Protein AF-A0A4Q5ULE2-F1 (afdb_monomer)

pLDDT: mean 96.24, std 2.86, range [81.62, 98.62]

Sequence (67 aa):
KYDFIFAGPPYALTNIDDIPKLIFEKGLLNEGGWFILEHTPRNNYQSFPHYLREKNYGTTVFTIFEF

Nearest PDB structures (foldseek):
  2ift-assembly2_B  TM=8.087E-01  e=7.426E-04  Haemophilus influenzae
  2ift-assembly1_A  TM=8.108E-01  e=9.776E-04  Haemophilus influenzae
  2fhp-assembly2_B  TM=7.460E-01  e=3.487E-04  Enterococcus faecalis V583
  2fpo-assembly6_F  TM=7.762E-01  e=1.944E-03  Escherichia coli K-12
  1o9g-assembly1_A  TM=6.431E-01  e=9.777E-02  Streptomyces viridochromogenes

Solvent-accessible surface area (backbone atoms only — not comparable to full-atom values): 4001 Å² total; per-residue (Å²): 111,34,59,66,46,80,44,76,66,66,89,82,53,87,63,58,80,48,52,66,53,52,40,61,74,67,53,38,58,35,82,83,14,43,38,36,41,46,46,42,82,90,63,84,56,85,86,43,86,49,51,71,53,71,51,78,67,83,70,43,29,39,40,35,31,43,100

Foldseek 3Di:
DDLEAEDEDDQPPPVLVCVVVCCVVVVVHDANGKYKYKYFPVDDCPVPPQFDDWDDDDGIIITIGHD

Radius of gyration: 11.19 Å; Cα contacts (8 Å, |Δi|>4): 108; chains: 1; bounding box: 30×21×27 Å

Structure (mmCIF, N/CA/C/O backbone):
data_AF-A0A4Q5ULE2-F1
#
_entry.id   AF-A0A4Q5ULE2-F1
#
loop_
_atom_site.group_PDB
_atom_site.id
_atom_site.type_symbol
_atom_site.label_atom_id
_atom_site.label_alt_id
_atom_site.label_comp_id
_atom_site.label_asym_id
_atom_site.label_entity_id
_atom_site.label_seq_id
_atom_site.pdbx_PDB_ins_code
_atom_site.Cartn_x
_atom_site.Cartn_y
_atom_site.Cartn_z
_atom_site.occupancy
_atom_site.B_iso_or_equiv
_atom_site.auth_seq_id
_atom_site.auth_comp_id
_atom_site.auth_asym_id
_atom_site.auth_atom_id
_atom_site.pdbx_PDB_model_num
ATOM 1 N N . LYS A 1 1 ? -12.201 -7.324 10.927 1.00 91.38 1 LYS A N 1
ATOM 2 C CA . LYS A 1 1 ? -11.378 -6.104 11.041 1.00 91.38 1 LYS A CA 1
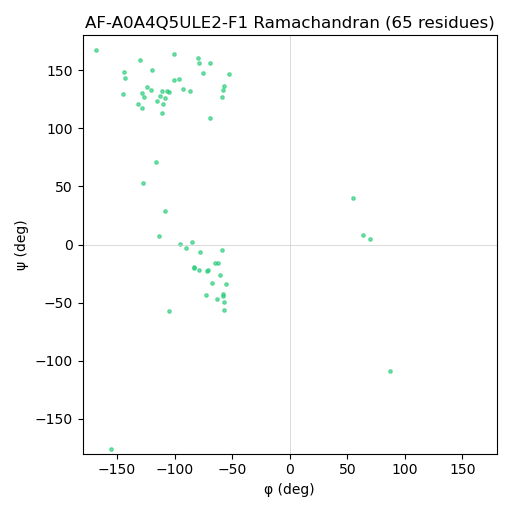ATOM 3 C C . LYS A 1 1 ? -10.031 -6.473 11.636 1.00 91.38 1 LYS A C 1
ATOM 5 O O . LYS A 1 1 ? -9.979 -7.497 12.315 1.00 91.38 1 LYS A O 1
ATOM 10 N N . TYR A 1 2 ? -8.994 -5.684 11.376 1.00 98.00 2 TYR A N 1
ATOM 11 C CA . TYR A 1 2 ? -7.612 -5.980 11.746 1.00 98.00 2 TYR A CA 1
ATOM 12 C C . TYR A 1 2 ? -6.872 -4.700 12.146 1.00 98.00 2 TYR A C 1
ATOM 14 O O . TYR A 1 2 ? -7.135 -3.640 11.583 1.00 98.00 2 TYR A O 1
ATOM 22 N N . ASP A 1 3 ? -5.918 -4.816 13.069 1.00 97.94 3 ASP A N 1
ATOM 23 C CA . ASP A 1 3 ? -5.018 -3.716 13.456 1.00 97.94 3 ASP A CA 1
ATOM 24 C C . ASP A 1 3 ? -3.830 -3.582 12.496 1.00 97.94 3 ASP A C 1
ATOM 26 O O . ASP A 1 3 ? -3.182 -2.543 12.412 1.00 97.94 3 ASP A O 1
ATOM 30 N N . PHE A 1 4 ? -3.540 -4.647 11.751 1.00 98.06 4 PHE A N 1
ATOM 31 C CA . PHE A 1 4 ? -2.450 -4.691 10.795 1.00 98.06 4 PHE A CA 1
ATOM 32 C C . PHE A 1 4 ? -2.837 -5.539 9.585 1.00 98.06 4 PHE A C 1
ATOM 34 O O . PHE A 1 4 ? -3.282 -6.680 9.733 1.00 98.06 4 PHE A O 1
ATOM 41 N N . ILE A 1 5 ? -2.648 -4.993 8.387 1.00 98.44 5 ILE A N 1
ATOM 42 C CA . ILE A 1 5 ? -2.842 -5.684 7.111 1.00 98.44 5 ILE A CA 1
ATOM 43 C C . ILE A 1 5 ? -1.575 -5.487 6.279 1.00 98.44 5 ILE A C 1
ATOM 45 O O . ILE A 1 5 ? -1.116 -4.364 6.094 1.00 98.44 5 ILE A O 1
ATOM 49 N N . PHE A 1 6 ? -1.028 -6.569 5.735 1.00 98.44 6 PHE A N 1
ATOM 50 C CA . PHE A 1 6 ? 0.060 -6.518 4.760 1.00 98.44 6 PHE A CA 1
ATOM 51 C C . PHE A 1 6 ? -0.391 -7.191 3.464 1.00 98.44 6 PHE A C 1
ATOM 53 O O . PHE A 1 6 ? -0.934 -8.297 3.502 1.00 98.44 6 PHE A O 1
ATOM 60 N N . ALA A 1 7 ? -0.151 -6.544 2.326 1.00 97.81 7 ALA A N 1
ATOM 61 C CA . ALA A 1 7 ? -0.402 -7.104 1.005 1.00 97.81 7 ALA A CA 1
ATOM 62 C C . ALA A 1 7 ? 0.851 -6.985 0.129 1.00 97.81 7 ALA A C 1
ATOM 64 O O . ALA A 1 7 ? 1.276 -5.882 -0.203 1.00 97.81 7 ALA A O 1
ATOM 65 N N . GLY A 1 8 ? 1.393 -8.133 -0.282 1.00 96.44 8 GLY A N 1
ATOM 66 C CA . GLY A 1 8 ? 2.437 -8.247 -1.305 1.00 96.44 8 GLY A CA 1
ATOM 67 C C . GLY A 1 8 ? 1.923 -9.014 -2.523 1.00 96.44 8 GLY A C 1
ATOM 68 O O . GLY A 1 8 ? 2.265 -10.187 -2.688 1.00 96.44 8 GLY A O 1
ATOM 69 N N . PRO A 1 9 ? 1.020 -8.425 -3.328 1.00 95.06 9 PRO A N 1
ATOM 70 C CA . PRO A 1 9 ? 0.462 -9.097 -4.494 1.00 95.06 9 PRO A CA 1
ATOM 71 C C . PRO A 1 9 ? 1.523 -9.287 -5.594 1.00 95.06 9 PRO A C 1
ATOM 73 O O . PRO A 1 9 ? 2.477 -8.512 -5.683 1.00 95.06 9 PRO A O 1
ATOM 76 N N . PRO A 1 10 ? 1.348 -10.266 -6.500 1.00 93.25 10 PRO A N 1
ATOM 77 C CA . PRO A 1 10 ? 2.199 -10.387 -7.680 1.00 93.25 10 PRO A CA 1
ATOM 78 C C . PRO A 1 10 ? 2.174 -9.101 -8.520 1.00 93.25 10 PRO A C 1
ATOM 80 O O . PRO A 1 10 ? 1.099 -8.583 -8.816 1.00 93.25 10 PRO A O 1
ATOM 83 N N . TYR A 1 11 ? 3.329 -8.629 -9.000 1.00 81.62 11 TYR A N 1
ATOM 84 C CA . TYR A 1 11 ? 3.413 -7.382 -9.784 1.00 81.62 11 TYR A CA 1
ATOM 85 C C . TYR A 1 11 ? 2.641 -7.407 -11.115 1.00 81.62 11 TYR A C 1
ATOM 87 O O . TYR A 1 11 ? 2.393 -6.358 -11.702 1.00 81.62 11 TYR A O 1
ATOM 95 N N . ALA A 1 12 ? 2.257 -8.589 -11.605 1.00 87.94 12 ALA A N 1
ATOM 96 C CA . ALA A 1 12 ? 1.418 -8.743 -12.793 1.00 87.94 12 ALA A CA 1
ATOM 97 C C . ALA A 1 12 ? -0.079 -8.473 -12.530 1.00 87.94 12 ALA A C 1
ATOM 99 O O . ALA A 1 12 ? -0.869 -8.477 -13.474 1.00 87.94 12 ALA A O 1
ATOM 100 N N . LEU A 1 13 ? -0.486 -8.266 -11.272 1.00 93.12 13 LEU A N 1
ATOM 101 C CA . LEU A 1 13 ? -1.873 -7.994 -10.910 1.00 93.12 13 LEU A CA 1
ATOM 102 C C . LEU A 1 13 ? -2.296 -6.607 -11.420 1.00 93.12 13 LEU A C 1
ATOM 104 O O . LEU A 1 13 ? -1.879 -5.578 -10.894 1.00 93.12 13 LEU A O 1
ATOM 108 N N . THR A 1 14 ? -3.149 -6.580 -12.443 1.00 92.31 14 THR A N 1
ATOM 109 C CA . THR A 1 14 ? -3.544 -5.346 -13.146 1.00 92.31 14 THR A CA 1
ATOM 110 C C . THR A 1 14 ? -4.440 -4.423 -12.326 1.00 92.31 14 THR A C 1
ATOM 112 O O . THR A 1 14 ? -4.513 -3.236 -12.615 1.00 92.31 14 THR A O 1
ATOM 115 N N . ASN A 1 15 ? -5.131 -4.955 -11.320 1.00 95.19 15 ASN A N 1
ATOM 116 C CA . ASN A 1 15 ? -6.067 -4.229 -10.462 1.00 95.19 15 ASN A CA 1
ATOM 117 C C . ASN A 1 15 ? -5.518 -4.022 -9.040 1.00 95.19 15 ASN A C 1
ATOM 119 O O . ASN A 1 15 ? -6.278 -3.958 -8.076 1.00 95.19 15 ASN A O 1
ATOM 123 N N . ILE A 1 16 ? -4.192 -3.935 -8.892 1.00 96.31 16 ILE A N 1
ATOM 124 C CA . ILE A 1 16 ? -3.537 -3.692 -7.598 1.00 96.31 16 ILE A CA 1
ATOM 125 C C . ILE A 1 16 ? -4.058 -2.420 -6.904 1.00 96.31 16 ILE A C 1
ATOM 127 O O . ILE A 1 16 ? -4.229 -2.415 -5.686 1.00 96.31 16 ILE A O 1
ATOM 131 N N . ASP A 1 17 ? -4.417 -1.394 -7.680 1.00 95.25 17 ASP A N 1
ATOM 132 C CA . ASP A 1 17 ? -4.956 -0.126 -7.180 1.00 95.25 17 ASP A CA 1
ATOM 133 C C . ASP A 1 17 ? -6.323 -0.276 -6.484 1.00 95.25 17 ASP A C 1
ATOM 135 O O . ASP A 1 17 ? -6.755 0.624 -5.761 1.00 95.25 17 ASP A O 1
ATOM 139 N N . ASP A 1 18 ? -7.022 -1.396 -6.676 1.00 97.00 18 ASP A N 1
ATOM 140 C CA . ASP A 1 18 ? -8.302 -1.655 -6.013 1.00 97.00 18 ASP A CA 1
ATOM 141 C C . ASP A 1 18 ? -8.128 -2.207 -4.596 1.00 97.00 18 ASP A C 1
ATOM 143 O O . ASP A 1 18 ? -9.041 -2.087 -3.783 1.00 97.00 18 ASP A O 1
ATOM 147 N N . ILE A 1 19 ? -6.957 -2.754 -4.258 1.00 97.31 19 ILE A N 1
ATOM 148 C CA . ILE A 1 19 ? -6.670 -3.289 -2.920 1.00 97.31 19 ILE A CA 1
ATOM 149 C C . ILE A 1 19 ? -6.872 -2.231 -1.823 1.00 97.31 19 ILE A C 1
ATOM 151 O O . ILE A 1 19 ? -7.677 -2.492 -0.924 1.00 97.31 19 ILE A O 1
ATOM 155 N N . PRO A 1 20 ? -6.216 -1.046 -1.861 1.00 97.12 20 PRO A N 1
ATOM 156 C CA . PRO A 1 20 ? -6.444 -0.019 -0.847 1.00 97.12 20 PRO A CA 1
ATOM 157 C C . PRO A 1 20 ? -7.919 0.391 -0.796 1.00 97.12 20 PRO A C 1
ATOM 159 O O . PRO A 1 20 ? -8.499 0.434 0.286 1.00 97.12 20 PRO A O 1
ATOM 162 N N . LYS A 1 21 ? -8.562 0.599 -1.955 1.00 96.69 21 LYS A N 1
ATOM 163 C CA . LYS A 1 21 ? -9.977 1.003 -2.030 1.00 96.69 21 LYS A CA 1
ATOM 164 C C . LYS A 1 21 ? -10.887 0.002 -1.316 1.00 96.69 21 LYS A C 1
ATOM 166 O O . LYS A 1 21 ? -11.672 0.397 -0.462 1.00 96.69 21 LYS A O 1
ATOM 171 N N . LEU A 1 22 ? -10.735 -1.289 -1.614 1.00 97.69 22 LEU A N 1
ATOM 172 C CA . LEU A 1 22 ? -11.560 -2.358 -1.050 1.00 97.69 22 LEU A CA 1
ATOM 173 C C . LEU A 1 22 ? -11.331 -2.552 0.452 1.00 97.69 22 LEU A C 1
ATOM 175 O O . LEU A 1 22 ? -12.273 -2.906 1.161 1.00 97.69 22 LEU A O 1
ATOM 179 N N . ILE A 1 23 ? -10.110 -2.334 0.951 1.00 97.38 23 ILE A N 1
ATOM 180 C CA . ILE A 1 23 ? -9.811 -2.417 2.389 1.00 97.38 23 ILE A CA 1
ATOM 181 C C . ILE A 1 23 ? -10.593 -1.353 3.163 1.00 97.38 23 ILE A C 1
ATOM 183 O O . ILE A 1 23 ? -11.233 -1.687 4.167 1.00 97.38 23 ILE A O 1
ATOM 187 N N . PHE A 1 24 ? -10.580 -0.108 2.678 1.00 96.06 24 PHE A N 1
ATOM 188 C CA . PHE A 1 24 ? -11.301 0.999 3.308 1.00 96.06 24 PHE A CA 1
ATOM 189 C C . PHE A 1 24 ? -12.816 0.891 3.098 1.00 96.06 24 PHE A C 1
ATOM 191 O O . PHE A 1 24 ? -13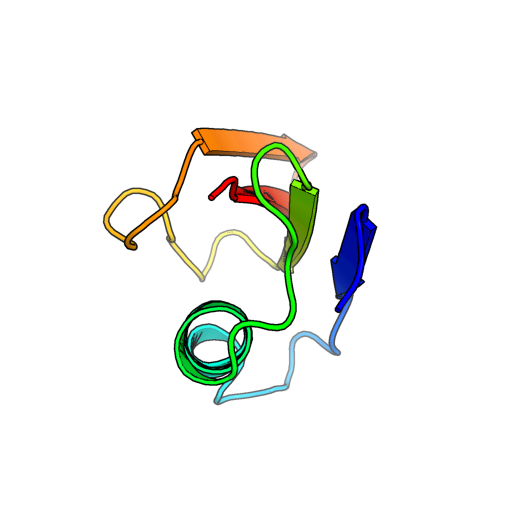.565 1.011 4.066 1.00 96.06 24 PHE A O 1
ATOM 198 N N . GLU A 1 25 ? -13.276 0.555 1.888 1.00 96.81 25 GLU A N 1
ATOM 199 C CA . GLU A 1 25 ? -14.701 0.363 1.567 1.00 96.81 25 GLU A CA 1
ATOM 200 C C . GLU A 1 25 ? -15.350 -0.715 2.447 1.00 96.81 25 GLU A C 1
ATOM 202 O O . GLU A 1 25 ? -16.454 -0.536 2.958 1.00 96.81 25 GLU A O 1
ATOM 207 N N . LYS A 1 26 ? -14.652 -1.834 2.671 1.00 97.25 26 LYS A N 1
ATOM 208 C CA . LYS A 1 26 ? -15.154 -2.941 3.499 1.00 97.25 26 LYS A CA 1
ATOM 209 C C . LYS A 1 26 ? -14.892 -2.744 4.995 1.00 97.25 26 LYS A C 1
ATOM 211 O O . LYS A 1 26 ? -15.205 -3.641 5.781 1.00 97.25 26 LYS A O 1
ATOM 216 N N . GLY A 1 27 ? -14.303 -1.614 5.397 1.00 96.50 27 GLY A N 1
ATOM 217 C CA . GLY A 1 27 ? -13.981 -1.304 6.790 1.00 96.50 27 GLY A CA 1
ATOM 218 C C . GLY A 1 27 ? -13.118 -2.380 7.451 1.00 96.50 27 GLY A C 1
ATOM 219 O O . GLY A 1 27 ? -13.388 -2.767 8.589 1.00 96.50 27 GLY A O 1
ATOM 220 N N . LEU A 1 28 ? -12.141 -2.932 6.719 1.00 97.62 28 LEU A N 1
ATOM 221 C CA . LEU A 1 28 ? -11.343 -4.073 7.184 1.00 97.62 28 LEU A CA 1
ATOM 222 C C . LEU A 1 28 ? -10.248 -3.681 8.175 1.00 97.62 28 LEU A C 1
ATOM 224 O O . LEU A 1 28 ? -9.811 -4.542 8.937 1.00 97.62 28 LEU A O 1
ATOM 228 N N . LEU A 1 29 ? -9.829 -2.421 8.184 1.00 97.88 29 LEU A N 1
ATOM 229 C CA . LEU A 1 29 ? -8.815 -1.890 9.088 1.00 97.88 29 LEU A CA 1
ATOM 230 C C . LEU A 1 29 ? -9.493 -1.217 10.302 1.00 97.88 29 LEU A C 1
ATOM 232 O O . LEU A 1 29 ? -10.578 -0.649 10.179 1.00 97.88 29 LEU A O 1
ATOM 236 N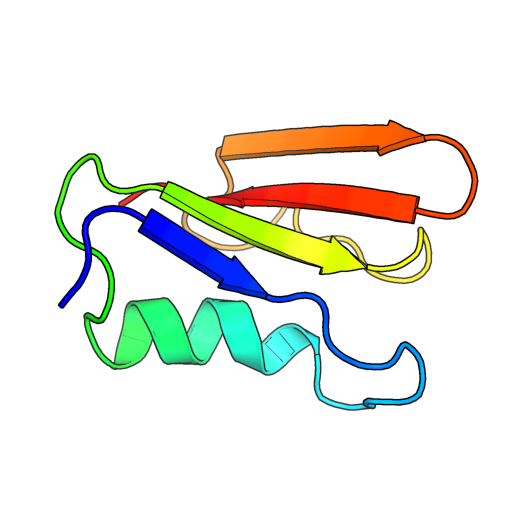 N . ASN A 1 30 ? -8.918 -1.363 11.493 1.00 97.62 30 ASN A N 1
ATOM 237 C CA . ASN A 1 30 ? -9.362 -0.647 12.694 1.00 97.62 30 ASN A CA 1
ATOM 238 C C . ASN A 1 30 ? -8.821 0.797 12.697 1.00 97.62 30 ASN A C 1
ATOM 240 O O . ASN A 1 30 ? -7.835 1.085 12.021 1.00 97.62 30 ASN A O 1
ATOM 244 N N . GLU A 1 31 ? -9.438 1.692 13.476 1.00 95.06 31 GLU A N 1
ATOM 245 C CA . GLU A 1 31 ? -8.876 3.027 13.747 1.00 95.06 31 GLU A CA 1
ATOM 246 C C . GLU A 1 31 ? -7.481 2.893 14.377 1.00 95.06 31 GLU A C 1
ATOM 248 O O . GLU A 1 31 ? -7.284 2.075 15.279 1.00 95.06 31 GLU A O 1
ATOM 253 N N . GLY A 1 32 ? -6.503 3.652 13.872 1.00 93.56 32 GLY A N 1
ATOM 254 C CA . GLY A 1 32 ? -5.093 3.530 14.273 1.00 93.56 32 GLY A CA 1
ATOM 255 C C . GLY A 1 32 ? -4.395 2.240 13.813 1.00 93.56 32 GLY A C 1
ATOM 256 O O . GLY A 1 32 ? -3.245 2.000 14.182 1.00 93.56 32 GLY A O 1
ATOM 257 N N . GLY A 1 33 ? -5.070 1.395 13.026 1.00 97.19 33 GLY A N 1
ATOM 258 C CA . GLY A 1 33 ? -4.464 0.236 12.384 1.00 97.19 33 GLY A CA 1
ATOM 259 C C . GLY A 1 33 ? -3.666 0.626 11.141 1.00 97.19 33 GLY A C 1
ATOM 260 O O . GLY A 1 33 ? -3.946 1.639 10.501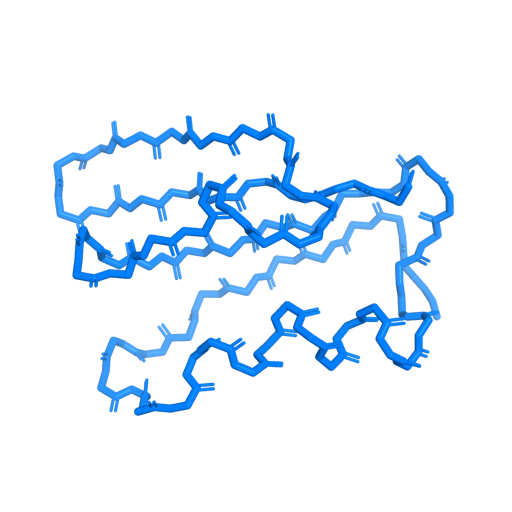 1.00 97.19 33 GLY A O 1
ATOM 261 N N . TRP A 1 34 ? -2.693 -0.205 10.758 1.00 98.12 34 TRP A N 1
ATOM 262 C CA . TRP A 1 34 ? -1.867 0.023 9.566 1.00 98.12 34 TRP A CA 1
ATOM 263 C C . TRP A 1 34 ? -2.142 -0.977 8.451 1.00 98.12 34 TRP A C 1
ATOM 265 O O . TRP A 1 34 ? -2.114 -2.192 8.653 1.00 98.12 34 TRP A O 1
ATOM 275 N N . PHE A 1 35 ? -2.315 -0.456 7.242 1.00 98.62 35 PHE A N 1
ATOM 276 C CA . PHE A 1 35 ? -2.278 -1.242 6.018 1.00 98.62 35 PHE A CA 1
ATOM 277 C C . PHE A 1 35 ? -0.993 -0.935 5.241 1.00 98.62 35 PHE A C 1
ATOM 279 O O . PHE A 1 35 ? -0.703 0.220 4.947 1.00 98.62 35 PHE A O 1
ATOM 286 N N . ILE A 1 36 ? -0.223 -1.968 4.900 1.00 98.56 36 ILE A N 1
ATOM 287 C CA . ILE A 1 36 ? 0.999 -1.862 4.100 1.00 98.56 36 ILE A CA 1
ATOM 288 C C . ILE A 1 36 ? 0.803 -2.588 2.768 1.00 98.56 36 ILE A C 1
ATOM 290 O O . ILE A 1 36 ? 0.524 -3.789 2.747 1.00 98.56 36 ILE A O 1
ATOM 294 N N . LEU A 1 37 ? 1.003 -1.867 1.666 1.00 98.44 37 LEU A N 1
ATOM 295 C CA . LEU A 1 37 ? 0.993 -2.401 0.307 1.00 98.44 37 LEU A CA 1
ATOM 296 C C . LEU A 1 37 ? 2.407 -2.391 -0.272 1.00 98.44 37 LEU A C 1
ATOM 298 O O . LEU A 1 37 ? 3.012 -1.328 -0.405 1.00 98.44 37 LEU A O 1
ATOM 302 N N . GLU A 1 38 ? 2.912 -3.561 -0.647 1.00 98.38 38 GLU A N 1
ATOM 303 C CA . GLU A 1 38 ? 4.125 -3.693 -1.451 1.00 98.38 38 GLU A CA 1
ATOM 304 C C . GLU A 1 38 ? 3.783 -3.606 -2.945 1.00 98.38 38 GLU A C 1
ATOM 306 O O . GLU A 1 38 ? 2.873 -4.279 -3.433 1.00 98.38 38 GLU A O 1
ATOM 311 N N . HIS A 1 39 ? 4.523 -2.787 -3.689 1.00 97.06 39 HIS A N 1
ATOM 312 C CA . HIS A 1 39 ? 4.355 -2.607 -5.128 1.00 97.06 39 HIS A CA 1
ATOM 313 C C . HIS A 1 39 ? 5.653 -2.126 -5.795 1.00 97.06 39 HIS A C 1
ATOM 315 O O . HIS A 1 39 ? 6.702 -1.999 -5.164 1.00 97.06 39 HIS A O 1
ATOM 321 N N . THR A 1 40 ? 5.582 -1.847 -7.097 1.00 95.75 40 THR A N 1
ATOM 322 C CA . THR A 1 40 ? 6.700 -1.280 -7.868 1.00 95.75 40 THR A CA 1
ATOM 323 C C . THR A 1 40 ? 6.529 0.231 -8.068 1.00 95.75 40 THR A C 1
ATOM 325 O O . THR A 1 40 ? 5.400 0.720 -7.984 1.00 95.75 40 THR A O 1
ATOM 328 N N . PRO A 1 41 ? 7.583 0.981 -8.452 1.00 95.75 41 PRO A N 1
ATOM 329 C CA . PRO A 1 41 ? 7.486 2.413 -8.768 1.00 95.75 41 PRO A CA 1
ATOM 330 C C . PRO A 1 41 ? 6.512 2.797 -9.899 1.00 95.75 41 PRO A C 1
ATOM 332 O O . PRO A 1 41 ? 6.343 3.979 -10.176 1.00 95.75 41 PRO A O 1
ATOM 335 N N . ARG A 1 42 ? 5.896 1.826 -10.590 1.00 94.19 42 ARG A N 1
ATOM 336 C CA . ARG A 1 42 ? 4.856 2.083 -11.600 1.00 94.19 42 ARG A CA 1
ATOM 337 C C . ARG A 1 42 ? 3.529 2.535 -10.986 1.00 94.19 42 ARG A C 1
ATOM 339 O O . ARG A 1 42 ? 2.740 3.157 -11.687 1.00 94.19 42 ARG A O 1
ATOM 346 N N . ASN A 1 43 ? 3.286 2.214 -9.716 1.00 94.44 43 ASN A N 1
ATOM 347 C CA . ASN A 1 43 ? 2.092 2.623 -8.982 1.00 94.44 43 ASN A CA 1
ATOM 348 C C . ASN A 1 43 ? 2.425 3.814 -8.077 1.00 94.44 43 ASN A C 1
ATOM 350 O O . ASN A 1 43 ? 3.502 3.854 -7.482 1.00 94.44 43 ASN A O 1
ATOM 354 N N . ASN A 1 44 ? 1.493 4.762 -7.963 1.00 95.25 44 ASN A N 1
ATOM 355 C CA . ASN A 1 44 ? 1.616 5.931 -7.097 1.00 95.25 44 ASN A CA 1
ATOM 356 C C . ASN A 1 44 ? 0.330 6.102 -6.284 1.00 95.25 44 ASN A C 1
ATOM 358 O O . ASN A 1 44 ? -0.745 6.289 -6.853 1.00 95.25 44 ASN A O 1
ATOM 362 N N . TYR A 1 45 ? 0.469 6.067 -4.961 1.00 97.38 45 TYR A N 1
ATOM 363 C CA . TYR A 1 45 ? -0.641 6.145 -4.015 1.00 97.38 45 TYR A CA 1
ATOM 364 C C . TYR A 1 45 ? -0.628 7.422 -3.169 1.00 97.38 45 TYR A C 1
ATOM 366 O O . TYR A 1 45 ? -1.447 7.555 -2.268 1.00 97.38 45 TYR A O 1
ATOM 374 N N . GLN A 1 46 ? 0.255 8.385 -3.449 1.00 97.00 46 GLN A N 1
ATOM 375 C CA . GLN A 1 46 ? 0.368 9.616 -2.654 1.00 97.00 46 GLN A CA 1
ATOM 376 C C . GLN A 1 46 ? -0.921 10.455 -2.647 1.00 97.00 46 GLN A C 1
ATOM 378 O O . GLN A 1 46 ? -1.166 11.208 -1.710 1.00 97.00 46 GLN A O 1
ATOM 383 N N . SER A 1 47 ? -1.749 10.331 -3.689 1.00 96.19 47 SER A N 1
ATOM 384 C CA . SER A 1 47 ? -3.054 10.993 -3.796 1.00 96.19 47 SER A CA 1
ATOM 385 C C . SER A 1 47 ? -4.231 10.121 -3.347 1.00 96.19 47 SER A C 1
ATOM 387 O O . SER A 1 47 ? -5.378 10.562 -3.437 1.00 96.19 47 SER A O 1
ATOM 389 N N . PHE A 1 48 ? -3.986 8.885 -2.899 1.00 96.75 48 PHE A N 1
ATOM 390 C CA . PHE A 1 48 ? -5.057 8.006 -2.439 1.00 96.75 48 PHE A CA 1
ATOM 391 C C . PHE A 1 48 ? -5.549 8.445 -1.053 1.00 96.75 48 PHE A C 1
ATOM 393 O O . PHE A 1 48 ? -4.755 8.914 -0.232 1.00 96.75 48 PHE A O 1
ATOM 400 N N . PRO A 1 49 ? -6.848 8.258 -0.752 1.00 95.19 49 PRO A N 1
ATOM 401 C CA . PRO A 1 49 ? -7.356 8.404 0.605 1.00 95.19 49 PRO A CA 1
ATOM 402 C C . PRO A 1 49 ? -6.547 7.557 1.588 1.00 95.19 49 PRO A C 1
ATOM 404 O O . PR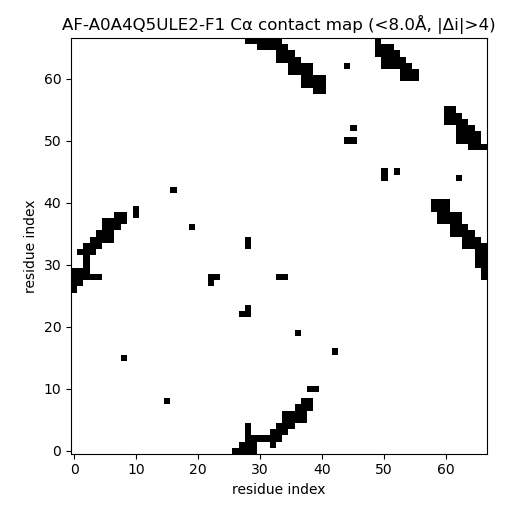O A 1 49 ? -6.095 6.466 1.235 1.00 95.19 49 PRO A O 1
ATOM 407 N N . HIS A 1 50 ? -6.399 8.053 2.817 1.00 96.50 50 HIS A N 1
ATOM 408 C CA . HIS A 1 50 ? -5.720 7.351 3.912 1.00 96.50 50 HIS A CA 1
ATOM 409 C C . HIS A 1 50 ? -4.221 7.087 3.687 1.00 96.50 50 HIS A 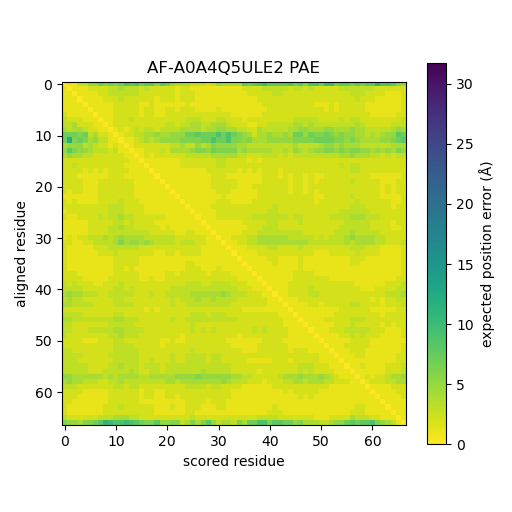C 1
ATOM 411 O O . HIS A 1 50 ? -3.602 6.385 4.484 1.00 96.50 50 HIS A O 1
ATOM 417 N N . TYR A 1 51 ? -3.612 7.638 2.628 1.00 98.19 51 TYR A N 1
ATOM 418 C CA . TYR A 1 51 ? -2.162 7.605 2.447 1.00 98.19 51 TYR A CA 1
ATOM 419 C C . TYR A 1 51 ? -1.466 8.289 3.629 1.00 98.19 51 TYR A C 1
ATOM 421 O O . TYR A 1 51 ? -1.752 9.447 3.940 1.00 98.19 51 TYR A O 1
ATOM 429 N N . LEU A 1 52 ? -0.518 7.586 4.250 1.00 97.88 52 LEU A N 1
ATOM 430 C CA . LEU A 1 52 ? 0.303 8.127 5.330 1.00 97.88 52 LEU A CA 1
ATOM 431 C C . LEU A 1 52 ? 1.716 8.456 4.838 1.00 97.88 52 LEU A C 1
ATOM 433 O O . LEU A 1 52 ? 2.200 9.576 5.000 1.00 97.88 52 LEU A O 1
ATOM 437 N N . ARG A 1 53 ? 2.413 7.459 4.282 1.00 98.06 53 ARG A N 1
ATOM 438 C CA . ARG A 1 53 ? 3.795 7.581 3.785 1.00 98.06 53 ARG A CA 1
ATOM 439 C C . ARG A 1 53 ? 4.197 6.365 2.963 1.00 98.06 53 ARG A C 1
ATOM 441 O O . ARG A 1 53 ? 3.583 5.310 3.077 1.00 98.06 53 ARG A O 1
ATOM 448 N N . GLU A 1 54 ? 5.313 6.461 2.252 1.00 98.19 54 GLU A N 1
ATOM 449 C CA . GLU A 1 54 ? 5.935 5.323 1.576 1.00 98.19 54 GLU A CA 1
ATOM 450 C C . GLU A 1 54 ? 7.433 5.197 1.876 1.00 98.19 54 GLU A C 1
ATOM 452 O O . GLU A 1 54 ? 8.098 6.153 2.284 1.00 98.19 54 GLU A O 1
ATOM 457 N N . LYS A 1 55 ? 7.966 3.989 1.686 1.00 98.00 55 LYS A N 1
ATOM 458 C CA . LYS A 1 55 ? 9.403 3.704 1.715 1.00 98.00 55 LYS A CA 1
ATOM 459 C C . LYS A 1 55 ? 9.812 2.990 0.434 1.00 98.00 55 LYS A C 1
ATOM 461 O O . LYS A 1 55 ? 9.236 1.962 0.088 1.00 98.00 55 LYS A O 1
ATOM 466 N N . ASN A 1 56 ? 10.826 3.524 -0.239 1.00 97.69 56 ASN A N 1
ATOM 467 C CA . ASN A 1 56 ? 11.353 2.991 -1.491 1.00 97.69 56 ASN A CA 1
ATOM 468 C C . ASN A 1 56 ? 12.696 2.280 -1.252 1.00 97.69 56 ASN A C 1
ATOM 470 O O . ASN A 1 56 ? 13.598 2.839 -0.626 1.00 97.69 56 ASN A O 1
ATOM 474 N N . TYR A 1 57 ? 12.814 1.061 -1.778 1.00 97.06 57 TYR A N 1
ATOM 475 C CA . TYR A 1 57 ? 14.004 0.215 -1.738 1.00 97.06 57 TYR A CA 1
ATOM 476 C C . TYR A 1 57 ? 14.374 -0.270 -3.154 1.00 97.06 57 TYR A C 1
ATOM 478 O O . TYR A 1 57 ? 14.500 -1.465 -3.417 1.00 97.06 57 TYR A O 1
ATOM 486 N N . GLY A 1 58 ? 14.518 0.661 -4.099 1.00 96.00 58 GLY A N 1
ATOM 487 C CA . GLY A 1 58 ? 14.843 0.372 -5.496 1.00 96.00 58 GLY A CA 1
ATOM 488 C C . GLY A 1 58 ? 13.588 0.091 -6.320 1.00 96.00 58 GLY A C 1
ATOM 489 O O . GLY A 1 58 ? 12.8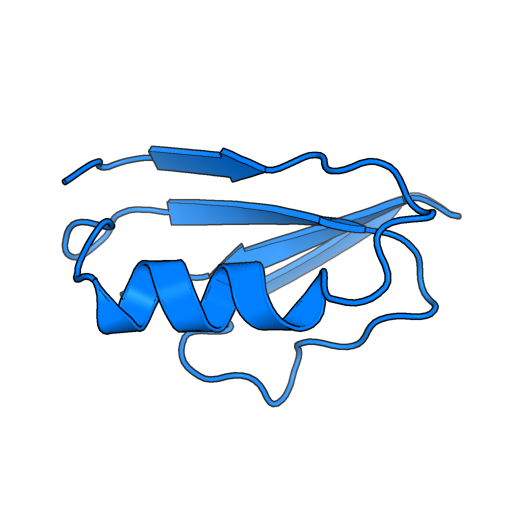19 1.001 -6.622 1.00 96.00 58 GLY A O 1
ATOM 490 N N . THR A 1 59 ? 13.383 -1.166 -6.721 1.00 95.50 59 THR A N 1
ATOM 491 C CA . THR A 1 59 ? 12.192 -1.577 -7.489 1.00 95.50 59 THR A CA 1
ATOM 492 C C . THR A 1 59 ? 11.024 -2.018 -6.613 1.00 95.50 59 THR A C 1
ATOM 494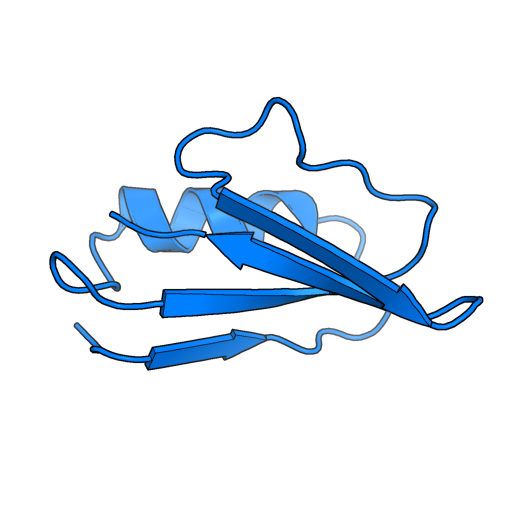 O O . THR A 1 59 ? 9.959 -2.317 -7.149 1.00 95.50 59 THR A O 1
ATOM 497 N N . THR A 1 60 ? 11.214 -2.042 -5.294 1.00 96.44 60 THR A N 1
ATOM 498 C CA . THR A 1 60 ? 10.186 -2.382 -4.309 1.00 96.44 60 THR A CA 1
ATOM 499 C C . THR A 1 60 ? 9.845 -1.144 -3.488 1.00 96.44 60 THR A C 1
ATOM 501 O O . THR A 1 60 ? 10.728 -0.485 -2.933 1.00 96.44 60 THR A O 1
ATOM 504 N N . VAL A 1 61 ? 8.558 -0.827 -3.412 1.00 98.00 61 VAL A N 1
ATOM 505 C CA . VAL A 1 61 ? 7.999 0.300 -2.665 1.00 98.00 61 VAL A CA 1
ATOM 506 C C . VAL A 1 61 ? 6.957 -0.241 -1.697 1.00 98.00 61 VAL A C 1
ATOM 508 O O . VAL A 1 61 ? 6.143 -1.082 -2.068 1.00 98.00 61 VAL A O 1
ATOM 511 N N . PHE A 1 62 ? 6.990 0.239 -0.458 1.00 98.44 62 PHE A N 1
ATOM 512 C CA . PHE A 1 62 ? 5.964 -0.031 0.543 1.00 98.44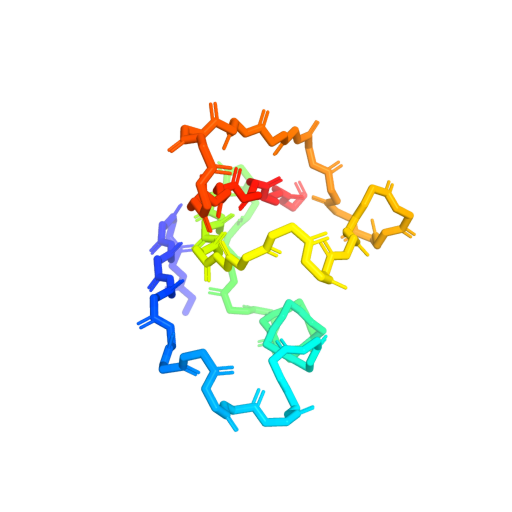 62 PHE A CA 1
ATOM 513 C C . PHE A 1 62 ? 5.201 1.255 0.827 1.00 98.44 62 PHE A C 1
ATOM 515 O O . PHE A 1 62 ? 5.774 2.175 1.417 1.00 98.44 62 PHE A O 1
ATOM 522 N N . THR A 1 63 ? 3.925 1.313 0.463 1.00 98.56 63 THR A N 1
ATOM 523 C CA . THR A 1 63 ? 3.025 2.387 0.896 1.00 98.56 63 THR A CA 1
ATOM 524 C C . THR A 1 63 ? 2.292 1.962 2.157 1.00 98.56 63 THR A C 1
ATOM 526 O O . THR A 1 63 ? 1.780 0.848 2.248 1.00 98.56 63 THR A O 1
ATOM 529 N N . ILE A 1 64 ? 2.249 2.864 3.131 1.00 98.62 64 ILE A N 1
ATOM 530 C CA . ILE A 1 64 ? 1.544 2.713 4.397 1.00 98.62 64 ILE A CA 1
ATOM 531 C C . ILE A 1 64 ? 0.299 3.597 4.352 1.00 98.62 64 ILE A C 1
ATOM 533 O O . ILE A 1 64 ? 0.386 4.783 4.018 1.00 98.62 64 ILE A O 1
ATOM 537 N N . PHE A 1 65 ? -0.829 3.011 4.733 1.00 98.38 65 PHE A N 1
ATOM 538 C CA . PHE A 1 65 ? -2.111 3.670 4.916 1.00 98.38 65 PHE A CA 1
ATOM 539 C C . PHE A 1 65 ? -2.589 3.506 6.365 1.00 98.38 65 PHE A C 1
ATOM 541 O O . PHE A 1 65 ? -2.289 2.494 7.008 1.00 98.38 65 PHE A O 1
ATOM 548 N N . GLU A 1 66 ? -3.352 4.477 6.857 1.00 96.88 66 GLU A N 1
ATOM 549 C CA . GLU A 1 66 ? -3.905 4.515 8.219 1.00 96.88 66 GLU A CA 1
ATOM 550 C C . GLU A 1 66 ? -5.318 5.117 8.201 1.00 96.88 66 GLU A C 1
ATOM 552 O O . GLU A 1 66 ? -5.595 6.007 7.395 1.00 96.88 66 GLU A O 1
ATOM 557 N N . PHE A 1 67 ? -6.215 4.593 9.047 1.00 87.38 67 PHE A N 1
ATOM 558 C CA . PHE A 1 67 ? -7.595 5.083 9.158 1.00 87.38 67 PHE A CA 1
ATOM 559 C C . PHE A 1 67 ? -7.678 6.477 9.777 1.00 87.38 67 PHE A C 1
ATOM 561 O O . PHE A 1 67 ? -7.054 6.678 10.843 1.00 87.38 67 PHE A O 1
#

Mean predicted aligned error: 2.19 Å

Secondary structure (DSSP, 8-state):
-EEEEEE---TT-TTTTHHHHHHHHTT-EEEEEEEEEEE-TT---TTSTTEEEEEEETTEEEEEEE-